Protein AF-A0A7C7ITC4-F1 (afdb_monomer_lite)

pLDDT: mean 70.28, std 18.98, range [31.39, 97.06]

Foldseek 3Di:
DDDDDDDDDDPPDDPPPPPDCQDLVNLLVVLCLLVAAQPHDPVNVVSSLLSSLVVCVPDDPVVLVVSLVVQLVSCVVSVNDCSSVSSCCSSPPPPPDPPDDPDPDPPDPDDDDDPDDDDLVVQLVVQLVVCVVPDDDDPCPSSVVSVLVVCVVVVVVDPDRDDDDDDDDDD

Radius of gyration: 31.2 Å; chains: 1; bounding box: 76×77×72 Å

Sequence (171 aa):
MSTKNVTSMDKIQQPIIKANSKTIAQTIEESGLNSLEENPPSDDLYLAIQKLVELSSGRDEAWRKIAVSDITKVLKEKKVSGADEFAKSAFFPKKQKPDSLDGNSVAFADLDPWPDRVDGCSLLDEISSLIKEFIVLSKGEADAIGLWVLHAWTLDACLISPIIRITSPTK

Secondary structure (DSSP, 8-state):
-----------------------HHHHHHHTTGGGPPSS--HHHHHHHHHHHHHHTTT--HHHHHHHHHHHHHHHHHTT-TTHHHHHHHHHS---PPPSP--S-------PPPPSSPP-HHHHHHHHHHHHHHH----TTHHHHHHHHHHHHHTGGG-SS-PPP---PPP-

Structure (mmCIF, N/CA/C/O backbone):
data_AF-A0A7C7ITC4-F1
#
_entry.id   AF-A0A7C7ITC4-F1
#
loop_
_atom_site.group_PDB
_atom_site.id
_atom_site.type_symbol
_atom_site.label_atom_id
_atom_site.label_alt_id
_atom_site.label_comp_id
_atom_site.label_asym_id
_atom_site.label_entity_id
_atom_site.label_seq_id
_atom_site.pdbx_PDB_ins_code
_atom_site.Cartn_x
_atom_site.Cartn_y
_atom_site.Cartn_z
_atom_site.occupancy
_atom_site.B_iso_or_equiv
_atom_site.auth_seq_id
_atom_site.auth_comp_id
_atom_site.auth_asym_id
_atom_site.auth_atom_id
_atom_site.pdbx_PDB_model_num
ATOM 1 N N . MET A 1 1 ? 58.801 -59.511 -1.009 1.00 35.38 1 MET A N 1
ATOM 2 C CA . MET A 1 1 ? 58.071 -60.319 -2.008 1.00 35.38 1 MET A CA 1
ATOM 3 C C . MET A 1 1 ? 56.775 -59.591 -2.355 1.00 35.38 1 MET A C 1
ATOM 5 O O . MET A 1 1 ? 56.052 -59.269 -1.429 1.00 35.38 1 MET A O 1
ATOM 9 N N . SER A 1 2 ? 56.560 -59.312 -3.649 1.00 35.41 2 SER A N 1
ATOM 10 C CA . SER A 1 2 ? 55.276 -59.079 -4.357 1.00 35.41 2 SER A CA 1
ATOM 11 C C . SER A 1 2 ? 54.256 -58.080 -3.767 1.00 35.41 2 SER A C 1
ATOM 13 O O . SER A 1 2 ? 53.614 -58.376 -2.773 1.00 35.41 2 SER A O 1
ATOM 15 N N . THR A 1 3 ? 54.094 -56.850 -4.270 1.00 43.09 3 THR A N 1
ATOM 16 C CA . THR A 1 3 ? 53.475 -56.383 -5.541 1.00 43.09 3 THR A CA 1
ATOM 17 C C . THR A 1 3 ? 51.984 -56.694 -5.756 1.00 43.09 3 THR A C 1
ATOM 19 O O . THR A 1 3 ? 51.601 -57.862 -5.750 1.00 43.09 3 THR A O 1
ATOM 22 N N . LYS A 1 4 ? 51.276 -55.619 -6.171 1.00 39.00 4 LYS A N 1
ATOM 23 C CA . LYS A 1 4 ? 49.997 -55.495 -6.918 1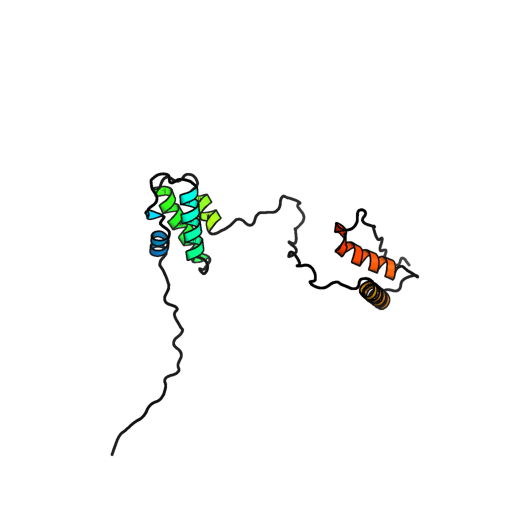.00 39.00 4 LYS A CA 1
ATOM 24 C C . LYS A 1 4 ? 48.720 -55.485 -6.074 1.00 39.00 4 LYS A C 1
ATOM 26 O O . LYS A 1 4 ? 48.585 -56.300 -5.182 1.00 39.00 4 LYS A O 1
ATOM 31 N N . ASN A 1 5 ? 47.686 -54.697 -6.356 1.00 34.25 5 ASN A N 1
ATOM 32 C CA . ASN A 1 5 ? 47.377 -53.522 -7.194 1.00 34.25 5 ASN A CA 1
ATOM 33 C C . ASN A 1 5 ? 45.893 -53.192 -6.838 1.00 34.25 5 ASN A C 1
ATOM 35 O O . ASN A 1 5 ? 45.266 -53.999 -6.157 1.00 34.25 5 ASN A O 1
ATOM 39 N N . VAL A 1 6 ? 45.317 -52.123 -7.405 1.00 37.06 6 VAL A N 1
ATOM 40 C CA . VAL A 1 6 ? 43.866 -51.855 -7.610 1.00 37.06 6 VAL A CA 1
ATOM 41 C C . VAL A 1 6 ? 43.323 -50.626 -6.853 1.00 37.06 6 VAL A C 1
ATOM 43 O O . VAL A 1 6 ? 42.855 -50.692 -5.724 1.00 37.06 6 VAL A O 1
ATOM 46 N N . THR A 1 7 ? 43.364 -49.498 -7.569 1.00 37.53 7 THR A N 1
ATOM 47 C CA . THR A 1 7 ? 42.179 -48.728 -7.998 1.00 37.53 7 THR A CA 1
ATOM 48 C C . THR A 1 7 ? 41.146 -48.322 -6.940 1.00 37.53 7 THR A C 1
ATOM 50 O O . THR A 1 7 ? 40.205 -49.063 -6.676 1.00 37.53 7 THR A O 1
ATOM 53 N N . SER A 1 8 ? 41.175 -47.055 -6.517 1.00 34.31 8 SER A N 1
ATOM 54 C CA . SER A 1 8 ? 40.067 -46.132 -6.820 1.00 34.31 8 SER A CA 1
ATOM 55 C C . SER A 1 8 ? 40.262 -44.740 -6.226 1.00 34.31 8 SER A C 1
ATOM 57 O O . SER A 1 8 ? 40.204 -44.550 -5.017 1.00 34.31 8 SER A O 1
ATOM 59 N N . MET A 1 9 ? 40.289 -43.782 -7.151 1.00 31.39 9 MET A N 1
ATOM 60 C CA . MET A 1 9 ? 39.509 -42.546 -7.088 1.00 31.39 9 MET A CA 1
ATOM 61 C C . MET A 1 9 ? 40.035 -41.465 -6.146 1.00 31.39 9 MET A C 1
ATOM 63 O O . MET A 1 9 ? 39.434 -41.137 -5.124 1.00 31.39 9 MET A O 1
ATOM 67 N N . ASP A 1 10 ? 41.086 -40.805 -6.634 1.00 36.03 10 ASP A N 1
ATOM 68 C CA . ASP A 1 10 ? 41.225 -39.351 -6.573 1.00 36.03 10 ASP A CA 1
ATOM 69 C C . ASP A 1 10 ? 39.870 -38.667 -6.838 1.00 36.03 10 ASP A C 1
ATOM 71 O O . ASP A 1 10 ? 39.450 -38.449 -7.974 1.00 36.03 10 ASP A O 1
ATOM 75 N N . LYS A 1 11 ? 39.163 -38.324 -5.762 1.00 41.59 11 LYS A N 1
ATOM 76 C CA . LYS A 1 11 ? 38.116 -37.301 -5.753 1.00 41.59 11 LYS A CA 1
ATOM 77 C C . LYS A 1 11 ? 38.609 -36.132 -4.916 1.00 41.59 11 LYS A C 1
ATOM 79 O O . LYS A 1 11 ? 38.096 -35.852 -3.840 1.00 41.59 11 LYS A O 1
ATOM 84 N N . ILE A 1 12 ? 39.599 -35.424 -5.443 1.00 34.47 12 ILE A N 1
ATOM 85 C CA . ILE A 1 12 ? 39.748 -34.007 -5.133 1.00 34.47 12 ILE A CA 1
ATOM 86 C C . ILE A 1 12 ? 39.368 -33.278 -6.408 1.00 34.47 12 ILE A C 1
ATOM 88 O O . ILE A 1 12 ? 40.143 -33.140 -7.350 1.00 34.47 12 ILE A O 1
ATOM 92 N N . GLN A 1 13 ? 38.088 -32.921 -6.422 1.00 35.75 13 GLN A N 1
ATOM 93 C CA . GLN A 1 13 ? 37.434 -32.036 -7.363 1.00 35.75 13 GLN A CA 1
ATOM 94 C C . GLN A 1 13 ? 38.358 -30.849 -7.663 1.00 35.75 13 GLN A C 1
ATOM 96 O O . GLN A 1 13 ? 38.523 -29.952 -6.837 1.00 35.75 13 GLN A O 1
ATOM 101 N N . GLN A 1 14 ? 38.967 -30.849 -8.847 1.00 36.81 14 GLN A N 1
ATOM 102 C CA . GLN A 1 14 ? 39.567 -29.640 -9.389 1.00 36.81 14 GLN A CA 1
ATOM 103 C C . GLN A 1 14 ? 38.456 -28.588 -9.517 1.00 36.81 14 GLN A C 1
ATOM 105 O O . GLN A 1 14 ? 37.344 -28.936 -9.940 1.00 36.81 14 GLN A O 1
ATOM 110 N N . PRO A 1 15 ? 38.701 -27.320 -9.139 1.00 31.59 15 PRO A N 1
ATOM 111 C CA . PRO A 1 15 ? 37.727 -26.271 -9.361 1.00 31.59 15 PRO A CA 1
ATOM 112 C C . PRO A 1 15 ? 37.453 -26.226 -10.859 1.00 31.59 15 PRO A C 1
ATOM 114 O O . PRO A 1 15 ? 38.365 -26.130 -11.678 1.00 31.59 15 PRO A O 1
ATOM 117 N N . ILE A 1 16 ? 36.176 -26.365 -11.196 1.00 32.62 16 ILE A N 1
ATOM 118 C CA . ILE A 1 16 ? 35.654 -26.299 -12.551 1.00 32.62 16 ILE A CA 1
ATOM 119 C C . ILE A 1 16 ? 35.914 -24.871 -13.035 1.00 32.62 16 ILE A C 1
ATOM 121 O O . ILE A 1 16 ? 35.074 -23.984 -12.890 1.00 32.62 16 ILE A O 1
ATOM 125 N N . ILE A 1 17 ? 37.102 -24.625 -13.583 1.00 36.09 17 ILE A N 1
ATOM 126 C CA . ILE A 1 17 ? 37.364 -23.451 -14.399 1.00 36.09 17 ILE A CA 1
ATOM 127 C C . ILE A 1 17 ? 36.525 -23.686 -15.651 1.00 36.09 17 ILE A C 1
ATOM 129 O O . ILE A 1 17 ? 36.931 -24.405 -16.563 1.00 36.09 17 ILE A O 1
ATOM 133 N N . LYS A 1 18 ? 35.301 -23.143 -15.666 1.00 40.06 18 LYS A N 1
ATOM 134 C CA . LYS A 1 18 ? 34.519 -23.001 -16.893 1.00 40.06 18 LYS A CA 1
ATOM 135 C C . LYS A 1 18 ? 35.343 -22.131 -17.838 1.00 40.06 18 LYS A C 1
ATOM 1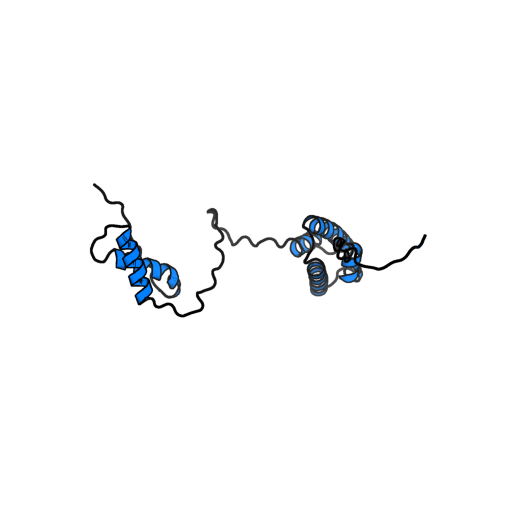37 O O . LYS A 1 18 ? 35.308 -20.904 -17.784 1.00 40.06 18 LYS A O 1
ATOM 142 N N . ALA A 1 19 ? 36.106 -22.805 -18.685 1.00 42.44 19 ALA A N 1
ATOM 143 C CA . ALA A 1 19 ? 36.723 -22.270 -19.874 1.00 42.44 19 ALA A CA 1
ATOM 144 C C . ALA A 1 19 ? 35.618 -21.740 -20.795 1.00 42.44 19 ALA A C 1
ATOM 146 O O . ALA A 1 19 ? 35.030 -22.478 -21.577 1.00 42.44 19 ALA A O 1
ATOM 147 N N . ASN A 1 20 ? 35.305 -20.455 -20.656 1.00 44.72 20 ASN A N 1
ATOM 148 C CA . ASN A 1 20 ? 34.798 -19.637 -21.751 1.00 44.72 20 ASN A CA 1
ATOM 149 C C . ASN A 1 20 ? 35.131 -18.161 -21.492 1.00 44.72 20 ASN A C 1
ATOM 151 O O . ASN A 1 20 ? 34.268 -17.285 -21.500 1.00 44.72 20 ASN A O 1
ATOM 155 N N . SER A 1 21 ? 36.399 -17.871 -21.202 1.00 48.47 21 SER A N 1
ATOM 156 C CA . SER A 1 21 ? 36.893 -16.499 -21.151 1.00 48.47 21 SER A CA 1
ATOM 157 C C . SER A 1 21 ? 37.132 -16.004 -22.578 1.00 48.47 21 SER A C 1
ATOM 159 O O . SER A 1 21 ? 38.278 -15.825 -22.985 1.00 48.47 21 SER A O 1
ATOM 161 N N . LYS A 1 22 ? 36.065 -15.804 -23.365 1.00 55.47 22 LYS A N 1
ATOM 162 C CA . LYS A 1 22 ? 36.210 -15.075 -24.632 1.00 55.47 22 LYS A CA 1
ATOM 163 C C . LYS A 1 22 ? 36.803 -13.707 -24.312 1.00 55.47 22 LYS A C 1
ATOM 165 O O . LYS A 1 22 ? 36.237 -12.970 -23.492 1.00 55.47 22 LYS A O 1
ATOM 170 N N . THR A 1 23 ? 37.955 -13.393 -24.893 1.00 58.94 23 THR A N 1
ATOM 171 C CA . THR A 1 23 ? 38.625 -12.099 -24.707 1.00 58.94 23 THR A CA 1
ATOM 172 C C . THR A 1 23 ? 37.751 -10.995 -25.309 1.00 58.94 23 THR A C 1
ATOM 174 O O . THR A 1 23 ? 36.927 -11.253 -26.188 1.00 58.94 23 THR A O 1
ATOM 177 N N . ILE A 1 24 ? 37.903 -9.757 -24.835 1.00 57.47 24 ILE A N 1
ATOM 178 C CA . ILE A 1 24 ? 37.146 -8.592 -25.327 1.00 57.47 24 ILE A CA 1
ATOM 179 C C . ILE A 1 24 ? 37.224 -8.505 -26.862 1.00 57.47 24 ILE A C 1
ATOM 181 O O . ILE A 1 24 ? 36.197 -8.360 -27.514 1.00 57.47 24 ILE A O 1
ATOM 185 N N . ALA A 1 25 ? 38.406 -8.752 -27.437 1.00 57.25 25 ALA A N 1
ATOM 186 C CA . ALA A 1 25 ? 38.629 -8.805 -28.884 1.00 57.25 25 ALA A CA 1
ATOM 187 C C . ALA A 1 25 ? 37.743 -9.831 -29.620 1.00 57.25 25 ALA A C 1
ATOM 189 O O . ALA A 1 25 ? 37.137 -9.491 -30.627 1.00 57.25 25 ALA A O 1
ATOM 190 N N . GLN A 1 26 ? 37.591 -11.048 -29.086 1.00 60.88 26 GLN A N 1
ATOM 191 C CA . GLN A 1 26 ? 36.743 -12.088 -29.691 1.00 60.88 26 GLN A CA 1
ATOM 192 C C . GLN A 1 26 ? 35.258 -11.735 -29.594 1.00 60.88 26 GLN A C 1
ATOM 194 O O . GLN A 1 26 ? 34.477 -12.033 -30.487 1.00 60.88 26 GLN A O 1
ATOM 199 N N . THR A 1 27 ? 34.868 -11.062 -28.511 1.00 58.84 27 THR A N 1
ATOM 200 C CA . THR A 1 27 ? 33.480 -10.619 -28.317 1.00 58.84 27 THR A CA 1
ATOM 201 C C . THR A 1 27 ? 33.137 -9.473 -29.279 1.00 58.84 27 THR A C 1
ATOM 203 O O . THR A 1 27 ? 32.038 -9.431 -29.822 1.00 58.84 27 THR A O 1
ATOM 206 N N . ILE A 1 28 ? 34.095 -8.577 -29.546 1.00 59.41 28 ILE A N 1
ATOM 207 C CA . ILE A 1 28 ? 33.967 -7.500 -30.540 1.00 59.41 28 ILE A CA 1
ATOM 208 C C . ILE A 1 28 ? 33.931 -8.076 -31.964 1.00 59.41 28 ILE A C 1
ATOM 210 O O . ILE A 1 28 ? 33.113 -7.651 -32.776 1.00 59.41 28 ILE A O 1
ATOM 214 N N . GLU A 1 29 ? 34.745 -9.087 -32.256 1.00 65.12 29 GLU A N 1
ATOM 215 C CA . GLU A 1 29 ? 34.745 -9.775 -33.549 1.00 65.12 29 GLU A CA 1
ATOM 216 C C . GLU A 1 29 ? 33.407 -10.493 -33.816 1.00 65.12 29 GLU A C 1
ATOM 218 O O . GLU A 1 29 ? 32.784 -10.282 -34.854 1.00 65.12 29 GLU A O 1
ATOM 223 N N . GLU A 1 30 ? 32.889 -11.242 -32.839 1.00 60.50 30 GLU A N 1
ATOM 224 C CA . GLU A 1 30 ? 31.609 -11.967 -32.943 1.00 60.50 30 GLU A CA 1
ATOM 225 C C . GLU A 1 30 ? 30.367 -11.054 -32.948 1.00 60.50 30 GLU A C 1
ATOM 227 O O . GLU A 1 30 ? 29.303 -11.427 -33.468 1.00 60.50 30 GLU A O 1
ATOM 232 N N . SER A 1 31 ? 30.491 -9.847 -32.385 1.00 55.09 31 SER A N 1
ATOM 233 C CA . SER A 1 31 ? 29.438 -8.826 -32.431 1.00 55.09 31 SER A CA 1
ATOM 234 C C . SER A 1 31 ? 29.254 -8.213 -33.821 1.00 55.09 31 SER A C 1
ATOM 236 O O . SER A 1 31 ? 28.226 -7.595 -34.078 1.00 55.09 31 SER A O 1
ATOM 238 N N . GLY A 1 32 ? 30.218 -8.399 -34.731 1.00 57.28 32 GLY A N 1
ATOM 239 C CA . GLY A 1 32 ? 30.178 -7.811 -36.069 1.00 57.28 32 GLY A CA 1
ATOM 240 C C . GLY A 1 32 ? 30.549 -6.326 -36.110 1.00 57.28 32 GLY A C 1
ATOM 241 O O . GLY A 1 32 ? 30.562 -5.752 -37.194 1.00 57.28 32 GLY A O 1
ATOM 242 N N . LEU A 1 33 ? 30.935 -5.715 -34.980 1.00 58.41 33 LEU A N 1
ATOM 243 C CA . LEU A 1 33 ? 31.349 -4.304 -34.896 1.00 58.41 33 LEU A CA 1
ATOM 244 C C . LEU A 1 33 ? 32.505 -3.950 -35.847 1.00 58.41 33 LEU A C 1
ATOM 246 O O . LEU A 1 33 ? 32.544 -2.849 -36.393 1.00 58.41 33 LEU A O 1
ATOM 250 N N . ASN A 1 34 ? 33.413 -4.895 -36.110 1.00 57.81 34 ASN A N 1
ATOM 251 C CA . ASN A 1 34 ? 34.500 -4.699 -37.076 1.00 57.81 34 ASN A CA 1
ATOM 252 C C . ASN A 1 34 ? 34.022 -4.708 -38.540 1.00 57.81 34 ASN A C 1
ATOM 254 O O . ASN A 1 34 ? 34.675 -4.106 -39.395 1.00 57.81 34 ASN A O 1
ATOM 258 N N . SER A 1 35 ? 32.887 -5.358 -38.817 1.00 55.53 35 SER A N 1
ATOM 259 C CA . SER A 1 35 ? 32.320 -5.537 -40.163 1.00 55.53 35 SER A CA 1
ATOM 260 C C . SER A 1 35 ? 31.364 -4.415 -40.576 1.00 55.53 35 SER A C 1
ATOM 262 O O . SER A 1 35 ? 30.836 -4.450 -41.681 1.00 55.53 35 SER A O 1
ATOM 264 N N . LEU A 1 36 ? 31.140 -3.422 -39.711 1.00 58.28 36 LEU A N 1
ATOM 265 C CA . LEU A 1 36 ? 30.298 -2.270 -40.025 1.00 58.28 36 LEU A CA 1
ATOM 266 C C . LEU A 1 36 ? 30.981 -1.361 -41.061 1.00 58.28 36 LEU A C 1
ATOM 268 O O . LEU A 1 36 ? 32.185 -1.086 -40.956 1.00 58.28 36 LEU A O 1
ATOM 272 N N . GLU A 1 37 ? 30.217 -0.892 -42.048 1.00 53.59 37 GLU A N 1
ATOM 273 C CA . GLU A 1 37 ? 30.656 0.111 -43.029 1.00 53.59 37 GLU A CA 1
ATOM 274 C C . GLU A 1 37 ? 30.920 1.479 -42.364 1.00 53.59 37 GLU A C 1
ATOM 276 O O . GLU A 1 37 ? 30.644 1.680 -41.181 1.00 53.59 37 GLU A O 1
ATOM 281 N N . GLU A 1 38 ? 31.525 2.421 -43.093 1.00 47.75 38 GLU A N 1
ATOM 282 C CA . GLU A 1 38 ? 31.758 3.784 -42.599 1.00 47.75 38 GLU A CA 1
ATOM 283 C C . GLU A 1 38 ? 30.409 4.515 -42.459 1.00 47.75 38 GLU A C 1
ATOM 285 O O . GLU A 1 38 ? 29.693 4.673 -43.443 1.00 47.75 38 GLU A O 1
ATOM 290 N N . ASN A 1 39 ? 30.062 4.957 -41.241 1.00 52.00 39 ASN A N 1
ATOM 291 C CA . ASN A 1 39 ? 28.739 5.498 -40.885 1.00 52.00 39 ASN A CA 1
ATOM 292 C C . ASN A 1 39 ? 27.558 4.523 -41.144 1.00 52.00 39 ASN A C 1
ATOM 294 O O . ASN A 1 39 ? 26.706 4.786 -41.997 1.00 52.00 39 ASN A O 1
ATOM 298 N N . PRO A 1 40 ? 27.493 3.401 -40.406 1.00 59.25 40 PRO A N 1
ATOM 299 C CA . PRO A 1 40 ? 26.443 2.398 -40.569 1.00 59.25 40 PRO A CA 1
ATOM 300 C C . PRO A 1 40 ? 25.062 2.946 -40.149 1.00 59.25 40 PRO A C 1
ATOM 302 O O . PRO A 1 40 ? 24.982 3.802 -39.259 1.00 59.25 40 PRO A O 1
ATOM 305 N N . PRO A 1 41 ? 23.964 2.463 -40.760 1.00 58.66 41 PRO A N 1
ATOM 306 C CA . PRO A 1 41 ? 22.611 2.881 -40.407 1.00 58.66 41 PRO A CA 1
ATOM 307 C C . PRO A 1 41 ? 22.278 2.540 -38.944 1.00 58.66 41 PRO A C 1
ATOM 309 O O . PRO A 1 41 ? 22.809 1.593 -38.361 1.00 58.66 41 PRO A O 1
ATOM 312 N N . SER A 1 42 ? 21.389 3.336 -38.340 1.00 59.69 42 SER A N 1
ATOM 313 C CA . SER A 1 42 ? 21.077 3.286 -36.902 1.00 59.69 42 SER A CA 1
ATOM 314 C C . SER A 1 42 ? 20.597 1.914 -36.408 1.00 59.69 42 SER A C 1
ATOM 316 O O . SER A 1 42 ? 20.897 1.549 -35.272 1.00 59.69 42 SER A O 1
ATOM 318 N N . ASP A 1 43 ? 19.920 1.142 -37.261 1.00 60.31 43 ASP A N 1
ATOM 319 C CA . ASP A 1 43 ? 19.397 -0.189 -36.925 1.00 60.31 43 ASP A CA 1
ATOM 320 C C . ASP A 1 43 ? 20.510 -1.246 -36.828 1.00 60.31 43 ASP A C 1
ATOM 322 O O . ASP A 1 43 ? 20.527 -2.053 -35.896 1.00 60.31 43 ASP A O 1
ATOM 326 N N . ASP A 1 44 ? 21.504 -1.189 -37.719 1.00 64.25 44 ASP A N 1
ATOM 327 C CA . ASP A 1 44 ? 22.644 -2.115 -37.711 1.00 64.25 44 ASP A CA 1
ATOM 328 C C . ASP A 1 44 ? 23.564 -1.855 -36.509 1.00 64.25 44 ASP A C 1
ATOM 330 O O . ASP A 1 44 ? 24.092 -2.789 -35.897 1.00 64.25 44 ASP A O 1
ATOM 334 N N . LEU A 1 45 ? 23.705 -0.582 -36.114 1.00 63.69 45 LEU A N 1
ATOM 335 C CA . LEU A 1 45 ? 24.396 -0.193 -34.881 1.00 63.69 45 LEU A CA 1
ATOM 336 C C . LEU A 1 45 ? 23.692 -0.737 -33.641 1.00 63.69 45 LEU A C 1
ATOM 338 O O . LEU A 1 45 ? 24.349 -1.269 -32.744 1.00 63.69 45 LEU A O 1
ATOM 342 N N . TYR A 1 46 ? 22.366 -0.615 -33.590 1.00 64.44 46 TYR A N 1
ATOM 343 C CA . TYR A 1 46 ? 21.571 -1.098 -32.469 1.00 64.44 46 TYR A CA 1
ATOM 344 C C . TYR A 1 46 ? 21.686 -2.619 -32.314 1.00 64.44 46 TYR A C 1
ATOM 346 O O . TYR A 1 46 ? 21.993 -3.103 -31.223 1.00 64.44 46 TYR A O 1
ATOM 354 N N . LEU A 1 47 ? 21.542 -3.369 -33.412 1.00 67.38 47 LEU A N 1
ATOM 355 C CA . LEU A 1 47 ? 21.649 -4.830 -33.411 1.00 67.38 47 LEU A CA 1
ATOM 356 C C . LEU A 1 47 ? 23.046 -5.313 -32.998 1.00 67.38 47 LEU A C 1
ATOM 358 O O . LEU A 1 47 ? 23.162 -6.243 -32.195 1.00 67.38 47 LEU A O 1
ATOM 362 N N . ALA A 1 48 ? 24.110 -4.672 -33.490 1.00 65.94 48 ALA A N 1
ATOM 363 C CA . ALA A 1 48 ? 25.482 -5.028 -33.127 1.00 65.94 48 ALA A CA 1
ATOM 364 C C . ALA A 1 48 ? 25.769 -4.773 -31.637 1.00 65.94 48 ALA A C 1
ATOM 366 O O . ALA A 1 48 ? 26.362 -5.616 -30.956 1.00 65.94 48 ALA A O 1
ATOM 367 N N . ILE A 1 49 ? 25.306 -3.636 -31.108 1.00 70.75 49 ILE A N 1
ATOM 368 C CA . ILE A 1 49 ? 25.459 -3.278 -29.694 1.00 70.75 49 ILE A CA 1
ATOM 369 C C . ILE A 1 49 ? 24.646 -4.225 -28.803 1.00 70.75 49 ILE A C 1
ATOM 371 O O . ILE A 1 49 ? 25.181 -4.737 -27.820 1.00 70.75 49 ILE A O 1
ATOM 375 N N . GLN A 1 50 ? 23.391 -4.516 -29.152 1.00 71.19 50 GLN A N 1
ATOM 376 C CA . GLN A 1 50 ? 22.528 -5.417 -28.385 1.00 71.19 50 GLN A CA 1
ATOM 377 C C . GLN A 1 50 ? 23.099 -6.837 -28.333 1.00 71.19 50 GLN A C 1
ATOM 379 O O . GLN A 1 50 ? 23.176 -7.429 -27.257 1.00 71.19 50 GLN A O 1
ATOM 384 N N . LYS A 1 51 ? 23.584 -7.355 -29.467 1.00 73.94 51 LYS A N 1
ATOM 385 C CA . LYS A 1 51 ? 24.239 -8.666 -29.540 1.00 73.94 51 LYS A CA 1
ATOM 386 C C . LYS A 1 51 ? 25.501 -8.721 -28.676 1.00 73.94 51 LYS A C 1
ATOM 388 O O . LYS A 1 51 ? 25.774 -9.738 -28.042 1.00 73.94 51 LYS A O 1
ATOM 393 N N . LEU A 1 52 ? 26.270 -7.633 -28.609 1.00 69.31 52 LEU A N 1
ATOM 394 C CA . LEU A 1 52 ? 27.450 -7.555 -27.747 1.00 69.31 52 LEU A CA 1
ATOM 395 C C . LEU A 1 52 ? 27.055 -7.534 -26.262 1.00 69.31 52 LEU A C 1
ATOM 397 O O . LEU A 1 52 ? 27.640 -8.263 -25.457 1.00 69.31 52 LEU A O 1
ATOM 401 N N . VAL A 1 53 ? 26.037 -6.748 -25.902 1.00 71.12 53 VAL A N 1
ATOM 402 C CA . VAL A 1 53 ? 25.489 -6.731 -24.539 1.00 71.12 53 VAL A CA 1
ATOM 403 C C . VAL A 1 53 ? 25.032 -8.135 -24.145 1.00 71.12 53 VAL A C 1
ATOM 405 O O . VAL A 1 53 ? 25.442 -8.618 -23.091 1.00 71.12 53 VAL A O 1
ATOM 408 N N . GLU A 1 54 ? 24.316 -8.834 -25.025 1.00 72.12 54 GLU A N 1
ATOM 409 C CA . GLU A 1 54 ? 23.841 -10.203 -24.814 1.00 72.12 54 GLU A CA 1
ATOM 410 C C . GLU A 1 54 ? 24.987 -11.210 -24.616 1.00 72.12 54 GLU A C 1
ATOM 412 O O . GLU A 1 54 ? 24.987 -11.979 -23.652 1.00 72.12 54 GLU A O 1
ATOM 417 N N . LEU A 1 55 ? 26.032 -11.140 -25.448 1.00 67.31 55 LEU A N 1
ATOM 418 C CA . LEU A 1 55 ? 27.254 -11.946 -25.305 1.00 67.31 55 LEU A CA 1
ATOM 419 C C . LEU A 1 55 ? 28.044 -11.630 -24.018 1.00 67.31 55 LEU A C 1
ATOM 421 O O . LEU A 1 55 ? 28.918 -12.402 -23.606 1.00 67.31 55 LEU A O 1
ATOM 425 N N . SER A 1 56 ? 27.749 -10.503 -23.366 1.00 66.19 56 SER A N 1
ATOM 426 C CA . SER A 1 56 ? 28.405 -10.040 -22.141 1.00 66.19 56 SER A CA 1
ATOM 427 C C . SER A 1 56 ? 27.563 -10.175 -20.863 1.00 66.19 56 SER A C 1
ATOM 429 O O . SER A 1 56 ? 28.071 -9.862 -19.781 1.00 66.19 56 SER A O 1
ATOM 431 N N . SER A 1 57 ? 26.334 -10.706 -20.948 1.00 61.38 57 SER A N 1
ATOM 432 C CA . SER A 1 57 ? 25.309 -10.762 -19.880 1.00 61.38 57 SER A CA 1
ATOM 433 C C . SER A 1 57 ? 25.654 -11.555 -18.601 1.00 61.38 57 SER A C 1
ATOM 435 O O . SER A 1 57 ? 24.793 -11.769 -17.756 1.00 61.38 57 SER A O 1
ATOM 437 N N . GLY A 1 58 ? 26.908 -11.956 -18.389 1.00 65.12 58 GLY A N 1
ATOM 438 C CA . GLY A 1 58 ? 27.382 -12.626 -17.167 1.00 65.12 58 GLY A CA 1
ATOM 439 C C . GLY A 1 58 ? 28.726 -12.112 -16.646 1.00 65.12 58 GLY A C 1
ATOM 440 O O . GLY A 1 58 ? 29.376 -12.803 -15.864 1.00 65.12 58 GLY A O 1
ATOM 441 N N . ARG A 1 59 ? 29.189 -10.946 -17.120 1.00 67.81 59 ARG A N 1
ATOM 442 C CA . ARG A 1 59 ? 30.529 -10.411 -16.822 1.00 67.81 59 ARG A CA 1
ATOM 443 C C . ARG A 1 59 ? 30.513 -9.288 -15.780 1.00 67.81 59 ARG A C 1
ATOM 445 O O . ARG A 1 59 ? 29.552 -8.521 -15.690 1.00 67.81 59 ARG A O 1
ATOM 452 N N . ASP A 1 60 ? 31.617 -9.210 -15.036 1.00 70.25 60 ASP A N 1
ATOM 453 C CA . ASP A 1 60 ? 31.868 -8.283 -13.923 1.00 70.25 60 ASP A CA 1
ATOM 454 C C . ASP A 1 60 ? 31.914 -6.795 -14.348 1.00 70.25 60 ASP A C 1
ATOM 456 O O . ASP A 1 60 ? 32.168 -6.463 -15.509 1.00 70.25 60 ASP A O 1
ATOM 460 N N . GLU A 1 61 ? 31.694 -5.882 -13.398 1.00 70.25 61 GLU A N 1
ATOM 461 C CA . GLU A 1 61 ? 31.677 -4.427 -13.596 1.00 70.25 61 GLU A CA 1
ATOM 462 C C . GLU A 1 61 ? 33.002 -3.908 -14.172 1.00 70.25 61 GLU A C 1
ATOM 464 O O . GLU A 1 61 ? 33.011 -3.054 -15.065 1.00 70.25 61 GLU A O 1
ATOM 469 N N . ALA A 1 62 ? 34.129 -4.465 -13.716 1.00 70.00 62 ALA A N 1
ATOM 470 C CA . ALA A 1 62 ? 35.449 -4.135 -14.243 1.00 70.00 62 ALA A CA 1
ATOM 471 C C . ALA A 1 62 ? 35.554 -4.461 -15.741 1.00 70.00 62 ALA A C 1
ATOM 473 O O . ALA A 1 62 ? 36.079 -3.663 -16.519 1.00 70.00 62 ALA A O 1
ATOM 474 N N . TRP A 1 63 ? 34.981 -5.589 -16.170 1.00 74.75 63 TRP A N 1
ATOM 475 C CA . TRP A 1 63 ? 34.964 -5.982 -17.576 1.00 74.75 63 TRP A CA 1
ATOM 476 C C . TRP A 1 63 ? 34.117 -5.022 -18.418 1.00 74.75 63 TRP A C 1
ATOM 478 O O . TRP A 1 63 ? 34.552 -4.614 -19.492 1.00 74.75 63 TRP A O 1
ATOM 488 N N . ARG A 1 64 ? 32.951 -4.592 -17.916 1.00 72.06 64 ARG A N 1
ATOM 489 C CA . ARG A 1 64 ? 32.067 -3.641 -18.619 1.00 72.06 64 ARG A CA 1
ATOM 490 C C . ARG A 1 64 ? 32.731 -2.281 -18.835 1.00 72.06 64 ARG A C 1
ATOM 492 O O . ARG A 1 64 ? 32.598 -1.702 -19.908 1.00 72.06 64 ARG A O 1
ATOM 499 N N . LYS A 1 65 ? 33.495 -1.785 -17.852 1.00 75.44 65 LYS A N 1
ATOM 500 C CA . LYS A 1 65 ? 34.247 -0.520 -17.977 1.00 75.44 65 LYS A CA 1
ATOM 501 C C . LYS A 1 65 ? 35.321 -0.594 -19.063 1.00 75.44 65 LYS A C 1
ATOM 503 O O . LYS A 1 65 ? 35.475 0.349 -19.837 1.00 75.44 65 LYS A O 1
ATOM 508 N N . ILE A 1 66 ? 36.038 -1.716 -19.140 1.00 74.06 66 ILE A N 1
ATOM 509 C CA . ILE A 1 66 ? 37.067 -1.933 -20.166 1.00 74.06 66 ILE A CA 1
ATOM 510 C C . ILE A 1 66 ? 36.411 -2.104 -21.544 1.00 74.06 66 ILE A C 1
ATOM 512 O O . ILE A 1 66 ? 36.837 -1.463 -22.502 1.00 74.06 66 ILE A O 1
ATOM 516 N N . ALA A 1 67 ? 35.322 -2.874 -21.630 1.00 73.69 67 ALA A N 1
ATOM 517 C CA . ALA A 1 67 ? 34.573 -3.070 -22.867 1.00 73.69 67 ALA A CA 1
ATOM 518 C C . ALA A 1 67 ? 34.038 -1.747 -23.439 1.00 73.69 67 ALA A C 1
ATOM 520 O O . ALA A 1 67 ? 34.204 -1.499 -24.628 1.00 73.69 67 ALA A O 1
ATOM 521 N N . VAL A 1 68 ? 33.483 -0.855 -22.608 1.00 76.75 68 VAL A N 1
ATOM 522 C CA . VAL A 1 68 ? 33.036 0.476 -23.061 1.00 76.75 68 VAL A CA 1
ATOM 523 C C . VAL A 1 68 ? 34.188 1.292 -23.646 1.00 76.75 68 VAL A C 1
ATOM 525 O O . VAL A 1 68 ? 34.002 1.934 -24.676 1.00 76.75 68 VAL A O 1
ATOM 528 N N . SER A 1 69 ? 35.382 1.248 -23.049 1.00 74.31 69 SER A N 1
ATOM 529 C CA . SER A 1 69 ? 36.563 1.946 -23.581 1.00 74.31 69 SER A CA 1
ATOM 530 C C . SER A 1 69 ? 36.963 1.428 -24.964 1.00 74.31 69 SER A C 1
ATOM 532 O O . S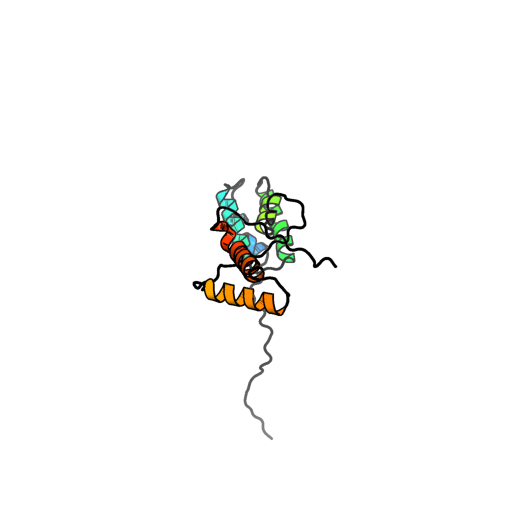ER A 1 69 ? 37.171 2.220 -25.885 1.00 74.31 69 SER A O 1
ATOM 534 N N . ASP A 1 70 ? 37.020 0.108 -25.140 1.00 72.06 70 ASP A N 1
ATOM 535 C CA . ASP A 1 70 ? 37.440 -0.497 -26.405 1.00 72.06 70 ASP A CA 1
ATOM 536 C C . ASP A 1 70 ? 36.372 -0.356 -27.497 1.00 72.06 70 ASP A C 1
ATOM 538 O O . ASP A 1 70 ? 36.696 -0.005 -28.629 1.00 72.06 70 ASP A O 1
ATOM 542 N N . ILE A 1 71 ? 35.091 -0.488 -27.153 1.00 74.69 71 ILE A N 1
ATOM 543 C CA . ILE A 1 71 ? 33.975 -0.250 -28.080 1.00 74.69 71 ILE A CA 1
ATOM 544 C C . ILE A 1 71 ? 33.917 1.221 -28.491 1.00 74.69 71 ILE A C 1
ATOM 546 O O . ILE A 1 71 ? 33.715 1.525 -29.663 1.00 74.69 71 ILE A O 1
ATOM 550 N N . THR A 1 72 ? 34.177 2.150 -27.567 1.00 77.12 72 THR A N 1
ATOM 551 C CA . THR A 1 72 ? 34.248 3.583 -27.892 1.00 77.12 72 THR A CA 1
ATOM 552 C C . THR A 1 72 ? 35.389 3.885 -28.868 1.00 77.12 72 THR A C 1
ATOM 554 O O . THR A 1 72 ? 35.234 4.756 -29.723 1.00 77.12 72 THR A O 1
ATOM 557 N N . LYS A 1 73 ? 36.528 3.179 -28.786 1.00 78.00 73 LYS A N 1
ATOM 558 C CA . LYS A 1 73 ? 37.617 3.318 -29.772 1.00 78.00 73 LYS A CA 1
ATOM 559 C C . LYS A 1 73 ? 37.178 2.825 -31.151 1.00 78.00 73 LYS A C 1
ATOM 561 O O . LYS A 1 73 ? 37.325 3.571 -32.114 1.00 78.00 73 LYS A O 1
ATOM 566 N N . VAL A 1 74 ? 36.578 1.636 -31.223 1.00 72.25 74 VAL A N 1
ATOM 567 C CA . VAL A 1 74 ? 36.095 1.044 -32.484 1.00 72.25 74 VAL A CA 1
ATOM 568 C C . VAL A 1 74 ? 35.020 1.923 -33.134 1.00 72.25 74 VAL A C 1
ATOM 570 O O . VAL A 1 74 ? 35.080 2.213 -34.325 1.00 72.25 74 VAL A O 1
ATOM 573 N N . LEU A 1 75 ? 34.068 2.432 -32.350 1.00 71.06 75 LEU A N 1
ATOM 574 C CA . LEU A 1 75 ? 33.001 3.302 -32.851 1.00 71.06 75 LEU A CA 1
ATOM 575 C C . LEU A 1 75 ? 33.516 4.674 -33.326 1.00 71.06 75 LEU A C 1
ATOM 577 O O . LEU A 1 75 ? 32.986 5.229 -34.290 1.00 71.06 75 LEU A O 1
ATOM 581 N N . LYS A 1 76 ? 34.567 5.221 -32.696 1.00 75.25 76 LYS A N 1
ATOM 582 C CA . LYS A 1 76 ? 35.224 6.459 -33.156 1.00 75.25 76 LYS A CA 1
ATOM 583 C C . LYS A 1 76 ? 35.987 6.259 -34.461 1.00 75.25 76 LYS A C 1
ATOM 585 O O . LYS A 1 76 ? 35.945 7.133 -35.321 1.00 75.25 76 LYS A O 1
ATOM 590 N N . GLU A 1 77 ? 36.653 5.120 -34.616 1.00 76.12 77 GLU A N 1
ATOM 591 C CA . GLU A 1 77 ? 37.348 4.755 -35.853 1.00 76.12 77 GLU A CA 1
ATOM 592 C C . GLU A 1 77 ? 36.371 4.622 -37.031 1.00 76.12 77 GLU A C 1
ATOM 594 O O . GLU A 1 77 ? 36.668 5.056 -38.141 1.00 76.12 77 GLU A O 1
ATOM 599 N N . LYS A 1 78 ? 35.148 4.150 -36.766 1.00 68.00 78 LYS A N 1
ATOM 600 C CA . LYS A 1 78 ? 34.045 4.071 -37.740 1.00 68.00 78 LYS A CA 1
ATOM 601 C C . LYS A 1 78 ? 33.266 5.389 -37.932 1.00 68.00 78 LYS A C 1
ATOM 603 O O . LYS A 1 78 ? 32.221 5.384 -38.579 1.00 68.00 78 LYS A O 1
ATOM 608 N N . LYS A 1 79 ? 33.769 6.514 -37.396 1.00 65.25 79 LYS A N 1
ATOM 609 C CA . LYS A 1 79 ? 33.192 7.877 -37.479 1.00 65.25 79 LYS A CA 1
ATOM 610 C C . LYS A 1 79 ? 31.746 8.010 -36.976 1.00 65.25 79 LYS A C 1
ATOM 612 O O . LYS A 1 79 ? 31.002 8.870 -37.442 1.00 65.25 79 LYS A O 1
ATOM 617 N N . VAL A 1 80 ? 31.345 7.211 -35.989 1.00 65.31 80 VAL A N 1
ATOM 618 C CA . VAL A 1 80 ? 29.999 7.311 -35.406 1.00 65.31 80 VAL A CA 1
ATOM 619 C C . VAL A 1 80 ? 29.927 8.511 -34.455 1.00 65.31 80 VAL A C 1
ATOM 621 O O . VAL A 1 80 ? 30.635 8.576 -33.444 1.00 65.31 80 VAL A O 1
ATOM 624 N N . SER A 1 81 ? 29.056 9.474 -34.764 1.00 59.75 81 SER A N 1
ATOM 625 C CA . SER A 1 81 ? 28.748 10.597 -33.867 1.00 59.75 81 SER A CA 1
ATOM 626 C C . SER A 1 81 ? 28.053 10.071 -32.608 1.00 59.75 81 SER A C 1
ATOM 628 O O . SER A 1 81 ? 27.120 9.293 -32.729 1.00 59.75 81 SER A O 1
ATOM 630 N N . GLY A 1 82 ? 28.501 10.446 -31.404 1.00 62.22 82 GLY A N 1
ATOM 631 C CA . GLY A 1 82 ? 27.891 9.979 -30.142 1.00 62.22 82 GLY A CA 1
ATOM 632 C C . GLY A 1 82 ? 28.377 8.616 -29.622 1.00 62.22 82 GLY A C 1
ATOM 633 O O . GLY A 1 82 ? 27.819 8.097 -28.659 1.00 62.22 82 GLY A O 1
ATOM 634 N N . ALA A 1 83 ? 29.448 8.051 -30.198 1.00 66.62 83 ALA A N 1
ATOM 635 C CA . ALA A 1 83 ? 30.021 6.743 -29.840 1.00 66.62 83 ALA A CA 1
ATOM 636 C C . ALA A 1 83 ? 30.158 6.465 -28.325 1.00 66.62 83 ALA A C 1
ATOM 638 O O . ALA A 1 83 ? 29.881 5.360 -27.862 1.00 66.62 83 ALA A O 1
ATOM 639 N N . ASP A 1 84 ? 30.575 7.471 -27.552 1.00 65.81 84 ASP A N 1
ATOM 640 C CA . ASP A 1 84 ? 30.770 7.364 -26.100 1.00 65.81 84 ASP A CA 1
ATOM 641 C C . ASP A 1 84 ? 29.440 7.205 -25.340 1.00 65.81 84 ASP A C 1
ATOM 643 O O . ASP A 1 84 ? 29.355 6.458 -24.366 1.00 65.81 84 ASP A O 1
ATOM 647 N N . GLU A 1 85 ? 28.379 7.865 -25.801 1.00 69.31 85 GLU A N 1
ATOM 648 C CA . GLU A 1 85 ? 27.054 7.788 -25.187 1.00 69.31 85 GLU A CA 1
ATOM 649 C C . GLU A 1 85 ? 26.359 6.463 -25.511 1.00 69.31 85 GLU A C 1
ATOM 651 O O . GLU A 1 85 ? 25.771 5.839 -24.623 1.00 69.31 85 GLU A O 1
ATOM 656 N N . PHE A 1 86 ? 26.497 5.975 -26.744 1.00 67.56 86 PHE A N 1
ATOM 657 C CA . PHE A 1 86 ? 25.950 4.680 -27.152 1.00 67.56 86 PHE A CA 1
ATOM 658 C C . PHE A 1 86 ? 26.622 3.514 -26.425 1.00 67.56 86 PHE A C 1
ATOM 660 O O . PHE A 1 86 ? 25.939 2.644 -25.888 1.00 67.56 86 PHE A O 1
ATOM 667 N N . ALA A 1 87 ? 27.954 3.526 -26.313 1.00 72.62 87 ALA A N 1
ATOM 668 C CA . ALA A 1 87 ? 28.665 2.498 -25.561 1.00 72.62 87 ALA A CA 1
ATOM 669 C C . ALA A 1 87 ? 28.285 2.532 -24.071 1.00 72.62 87 ALA A C 1
ATOM 671 O O . ALA A 1 87 ? 28.004 1.496 -23.474 1.00 72.62 87 ALA A O 1
ATOM 672 N N . LYS A 1 88 ? 28.213 3.717 -23.453 1.00 75.50 88 LYS A N 1
ATOM 673 C CA . LYS A 1 88 ? 27.830 3.830 -22.038 1.00 75.50 88 LYS A CA 1
ATOM 674 C C . LYS A 1 88 ? 26.393 3.386 -21.787 1.00 75.50 88 LYS A C 1
ATOM 676 O O . LYS A 1 88 ? 26.176 2.618 -20.859 1.00 75.50 88 LYS A O 1
ATOM 681 N N . SER A 1 89 ? 25.435 3.828 -22.598 1.00 70.44 89 SER A N 1
ATOM 682 C CA . SER A 1 89 ? 24.014 3.489 -22.424 1.00 70.44 89 SER A CA 1
ATOM 683 C C . SER A 1 89 ? 23.726 1.997 -22.609 1.00 70.44 89 SER A C 1
ATOM 685 O O . SER A 1 89 ? 22.872 1.462 -21.908 1.00 70.44 89 SER A O 1
ATOM 687 N N . ALA A 1 90 ? 24.482 1.315 -23.472 1.00 71.56 90 ALA A N 1
ATOM 688 C CA . ALA A 1 90 ? 24.345 -0.117 -23.707 1.00 71.56 90 ALA A CA 1
ATOM 689 C C . ALA A 1 90 ? 24.745 -0.982 -22.499 1.00 71.56 90 ALA A C 1
ATOM 691 O O . ALA A 1 90 ? 24.033 -1.916 -22.136 1.00 71.56 90 ALA A O 1
ATOM 692 N N . PHE A 1 91 ? 25.878 -0.680 -21.853 1.00 69.06 91 PHE A N 1
ATOM 693 C CA . PHE A 1 91 ? 26.388 -1.487 -20.728 1.00 69.06 91 PHE A CA 1
ATOM 694 C C . PHE A 1 91 ? 26.007 -0.953 -19.351 1.00 69.06 91 PHE A C 1
ATOM 696 O O . PHE A 1 91 ? 25.981 -1.706 -18.371 1.00 69.06 91 PHE A O 1
ATOM 703 N N . PHE A 1 92 ? 25.742 0.347 -19.281 1.00 72.56 92 PHE A N 1
ATOM 704 C CA . PHE A 1 92 ? 25.341 1.075 -18.090 1.00 72.56 92 PHE A CA 1
ATOM 705 C C . PHE A 1 92 ? 24.053 1.835 -18.414 1.00 72.56 92 PHE A C 1
ATOM 707 O O . PHE A 1 92 ? 24.086 3.063 -18.559 1.00 72.56 92 PHE A O 1
ATOM 714 N N . PRO A 1 93 ? 22.913 1.129 -18.550 1.00 62.81 93 PRO A N 1
ATOM 715 C CA . PRO A 1 93 ? 21.637 1.800 -18.727 1.00 62.81 93 PRO A CA 1
ATOM 716 C C . PRO A 1 93 ? 21.466 2.779 -17.565 1.00 62.81 93 PRO A C 1
ATOM 718 O O . PRO A 1 93 ? 21.467 2.384 -16.394 1.00 62.81 93 PRO A O 1
ATOM 721 N N . LYS A 1 94 ? 21.382 4.080 -17.874 1.00 57.97 94 LYS A N 1
ATOM 722 C CA . LYS A 1 94 ? 21.002 5.081 -16.876 1.00 57.97 94 LYS A CA 1
ATOM 723 C C . LYS A 1 94 ? 19.648 4.627 -16.344 1.00 57.97 94 LYS A C 1
ATOM 725 O O . LYS A 1 94 ? 18.683 4.605 -17.105 1.00 57.97 94 LYS A O 1
ATOM 730 N N . LYS A 1 95 ? 19.573 4.256 -15.060 1.00 53.59 95 LYS A N 1
ATOM 731 C CA . LYS A 1 95 ? 18.284 4.150 -14.369 1.00 53.59 95 LYS A CA 1
ATOM 732 C C . LYS A 1 95 ? 17.572 5.469 -14.633 1.00 53.59 95 LYS A C 1
ATOM 734 O O . LYS A 1 95 ? 18.098 6.519 -14.256 1.00 53.59 95 LYS A O 1
ATOM 739 N N . GLN A 1 96 ? 16.462 5.414 -15.361 1.00 45.62 96 GLN A N 1
ATOM 740 C CA . GLN A 1 96 ? 15.628 6.582 -15.586 1.00 45.62 96 GLN A CA 1
ATOM 741 C C . GLN A 1 96 ? 15.316 7.141 -14.198 1.00 45.62 96 GLN A C 1
ATOM 743 O O . GLN A 1 96 ? 14.788 6.427 -13.346 1.00 45.62 96 GLN A O 1
ATOM 748 N N . LYS A 1 97 ? 15.753 8.374 -13.928 1.00 43.19 97 LYS A N 1
ATOM 749 C CA . LYS A 1 97 ? 15.202 9.107 -12.795 1.00 43.19 97 LYS A CA 1
ATOM 750 C C . LYS A 1 97 ? 13.745 9.355 -13.180 1.00 43.19 97 LYS A C 1
ATOM 752 O O . LYS A 1 97 ? 13.552 9.985 -14.219 1.00 43.19 97 LYS A O 1
ATOM 757 N N . PRO A 1 98 ? 12.753 8.841 -12.435 1.00 41.22 98 PRO A N 1
ATOM 758 C CA . PRO A 1 98 ? 11.396 9.322 -12.617 1.00 41.22 98 PRO A CA 1
ATOM 759 C C . PRO A 1 98 ? 11.413 10.837 -12.397 1.00 41.22 98 PRO A C 1
ATOM 761 O O . PRO A 1 98 ? 12.142 11.329 -11.526 1.00 41.22 98 PRO A O 1
ATOM 764 N N . ASP A 1 99 ? 10.694 11.551 -13.258 1.00 44.09 99 ASP A N 1
ATOM 765 C CA . ASP A 1 99 ? 10.632 13.006 -13.266 1.00 44.09 99 ASP A CA 1
ATOM 766 C C . ASP A 1 99 ? 10.366 13.568 -11.863 1.00 44.09 99 ASP A C 1
ATOM 768 O O . ASP A 1 99 ? 9.606 13.030 -11.058 1.00 44.09 99 ASP A O 1
ATOM 772 N N . SER A 1 100 ? 11.082 14.644 -11.574 1.00 49.50 100 SER A N 1
ATOM 773 C CA . SER A 1 100 ? 11.310 15.234 -10.265 1.00 49.50 100 SER A CA 1
ATOM 774 C C . SER A 1 100 ? 10.054 15.480 -9.419 1.00 49.50 100 SER A C 1
ATOM 776 O O . SER A 1 100 ? 9.209 16.300 -9.769 1.00 49.50 100 SER A O 1
ATOM 778 N N . LEU A 1 101 ? 10.054 14.916 -8.208 1.00 47.03 101 LEU A N 1
ATOM 779 C CA . LEU A 1 101 ? 9.578 15.580 -6.992 1.00 47.03 101 LEU A CA 1
ATOM 780 C C . LEU A 1 101 ? 10.630 15.351 -5.899 1.00 47.03 101 LEU A C 1
ATOM 782 O O . LEU A 1 101 ? 10.853 14.227 -5.449 1.00 47.03 101 LEU A O 1
ATOM 786 N N . ASP A 1 102 ? 11.325 16.423 -5.520 1.00 50.19 102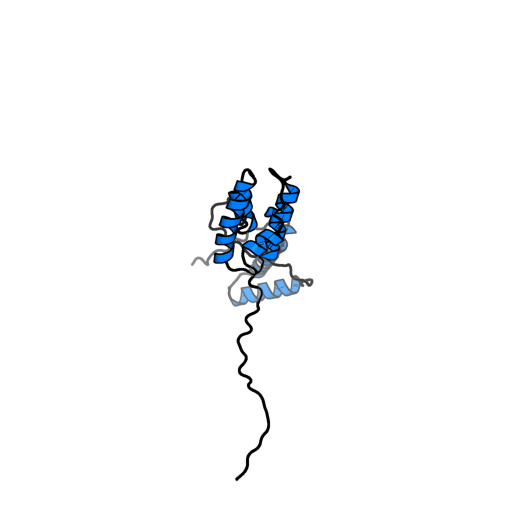 ASP A N 1
ATOM 787 C CA . ASP A 1 102 ? 12.334 16.406 -4.466 1.00 50.19 102 ASP A CA 1
ATOM 788 C C . ASP A 1 102 ? 11.698 16.046 -3.118 1.00 50.19 102 ASP A C 1
ATOM 790 O O . ASP A 1 102 ? 10.875 16.774 -2.566 1.00 50.19 102 ASP A O 1
ATOM 794 N N . GLY A 1 103 ? 12.110 14.895 -2.593 1.00 52.25 103 GLY A N 1
ATOM 795 C CA . GLY A 1 103 ? 11.654 14.344 -1.326 1.00 52.25 103 GLY A CA 1
ATOM 796 C C . GLY A 1 103 ? 12.064 12.886 -1.224 1.00 52.25 103 GLY A C 1
ATOM 797 O O . GLY A 1 103 ? 11.209 12.023 -1.330 1.00 52.25 103 GLY A O 1
ATOM 798 N N . ASN A 1 104 ? 13.375 12.628 -1.106 1.00 50.84 104 ASN A N 1
ATOM 799 C CA . ASN A 1 104 ? 13.995 11.327 -0.811 1.00 50.84 104 ASN A CA 1
ATOM 800 C C . ASN A 1 104 ? 13.125 10.118 -1.221 1.00 50.84 104 ASN A C 1
ATOM 802 O O . ASN A 1 104 ? 12.635 9.384 -0.363 1.00 50.84 104 ASN A O 1
ATOM 806 N N . SER A 1 105 ? 12.854 9.977 -2.525 1.00 54.28 105 SER A N 1
ATOM 807 C CA . SER A 1 105 ? 11.884 9.011 -3.036 1.00 54.28 105 SER A CA 1
ATOM 808 C C . SER A 1 105 ? 12.377 7.601 -2.730 1.00 54.28 105 SER A C 1
ATOM 810 O O . SER A 1 105 ? 13.259 7.071 -3.413 1.00 54.28 105 SER A O 1
ATOM 812 N N . VAL A 1 106 ? 11.828 6.999 -1.679 1.00 66.94 106 VAL A N 1
ATOM 813 C CA . VAL A 1 106 ? 11.928 5.562 -1.464 1.00 66.94 106 VAL A CA 1
ATOM 814 C C . VAL A 1 106 ? 11.191 4.935 -2.639 1.00 66.94 106 VAL A C 1
ATOM 816 O O . VAL A 1 106 ? 9.974 5.053 -2.749 1.00 66.94 106 VAL A O 1
ATOM 819 N N . ALA A 1 107 ? 11.940 4.347 -3.569 1.00 65.94 107 ALA A N 1
ATOM 820 C CA . ALA A 1 107 ? 11.350 3.545 -4.624 1.00 65.94 107 ALA A CA 1
ATOM 821 C C . ALA A 1 107 ? 10.758 2.301 -3.955 1.00 65.94 107 ALA A C 1
ATOM 823 O O . ALA A 1 107 ? 11.497 1.400 -3.553 1.00 65.94 107 ALA A O 1
ATOM 824 N N . PHE A 1 108 ? 9.441 2.292 -3.768 1.00 74.38 108 PHE A N 1
ATOM 825 C CA . PHE A 1 108 ? 8.734 1.085 -3.374 1.00 74.38 108 PHE A CA 1
ATOM 826 C C . PHE A 1 108 ? 8.824 0.086 -4.527 1.00 74.38 108 PHE A C 1
ATOM 828 O O . PHE A 1 108 ? 8.747 0.469 -5.696 1.00 74.38 108 PHE A O 1
ATOM 835 N N . ALA A 1 109 ? 9.063 -1.183 -4.198 1.00 77.75 109 ALA A N 1
ATOM 836 C CA . ALA A 1 109 ? 8.954 -2.240 -5.189 1.00 77.75 109 ALA A CA 1
ATOM 837 C C . ALA A 1 109 ? 7.501 -2.301 -5.667 1.00 77.75 109 ALA A C 1
ATOM 839 O O . ALA A 1 109 ? 6.589 -2.193 -4.845 1.00 77.75 109 ALA A O 1
ATOM 840 N N . ASP A 1 110 ? 7.308 -2.468 -6.972 1.00 74.00 110 ASP A N 1
ATOM 841 C CA . ASP A 1 110 ? 5.992 -2.767 -7.526 1.00 74.00 110 ASP A CA 1
ATOM 842 C C . ASP A 1 110 ? 5.558 -4.119 -6.942 1.00 74.00 110 ASP A C 1
ATOM 844 O O . ASP A 1 110 ? 6.269 -5.117 -7.093 1.00 74.00 110 ASP A O 1
ATOM 848 N N . LEU A 1 111 ? 4.481 -4.126 -6.154 1.00 79.12 111 LEU A N 1
ATOM 849 C CA . LEU A 1 111 ? 3.977 -5.338 -5.516 1.00 79.12 111 LEU A CA 1
ATOM 850 C C . LEU A 1 111 ? 2.975 -5.994 -6.457 1.00 79.12 111 LEU A C 1
ATOM 852 O O . LEU A 1 111 ? 1.963 -5.386 -6.804 1.00 79.12 111 LEU A O 1
ATOM 856 N N . ASP A 1 112 ? 3.239 -7.246 -6.826 1.00 82.06 112 ASP A N 1
ATOM 857 C CA . ASP A 1 112 ? 2.265 -8.041 -7.564 1.00 82.06 112 ASP A CA 1
ATOM 858 C C . ASP A 1 112 ? 0.967 -8.171 -6.741 1.00 82.06 112 ASP A C 1
ATOM 860 O O . ASP A 1 112 ? 1.025 -8.411 -5.525 1.00 82.06 112 ASP A O 1
ATOM 864 N N . PRO A 1 113 ? -0.215 -8.019 -7.368 1.00 82.38 113 PRO A N 1
ATOM 865 C CA . PRO A 1 113 ? -1.484 -8.164 -6.673 1.00 82.38 113 PRO A CA 1
ATOM 866 C C . PRO A 1 113 ? -1.653 -9.592 -6.148 1.00 82.38 113 PRO A C 1
ATOM 868 O O . PRO A 1 113 ? -1.172 -10.561 -6.741 1.00 82.38 113 PRO A O 1
ATOM 871 N N . TRP A 1 114 ? -2.380 -9.728 -5.038 1.00 87.06 114 TRP A N 1
ATOM 872 C CA . TRP A 1 114 ? -2.687 -11.041 -4.476 1.00 87.06 114 TRP A CA 1
ATOM 873 C C . TRP A 1 114 ? -3.432 -11.906 -5.515 1.00 87.06 114 TRP A C 1
ATOM 875 O O . TRP A 1 114 ? -4.378 -11.412 -6.134 1.00 87.06 114 TRP A O 1
ATOM 885 N N . PRO A 1 115 ? -3.025 -13.173 -5.734 1.00 87.19 115 PRO A N 1
ATOM 886 C CA . PRO A 1 115 ? -3.522 -13.974 -6.856 1.00 87.19 115 PRO A CA 1
ATOM 887 C C . PRO A 1 115 ? -4.984 -14.406 -6.691 1.00 87.19 115 PRO A C 1
ATOM 889 O O . PRO A 1 115 ? -5.707 -14.532 -7.679 1.00 87.19 115 PRO A O 1
ATOM 892 N N . ASP A 1 116 ? -5.421 -14.627 -5.451 1.00 91.81 116 ASP A N 1
ATOM 893 C CA . ASP A 1 116 ? -6.765 -15.103 -5.136 1.00 91.81 116 ASP A CA 1
ATOM 894 C C . ASP A 1 116 ? -7.702 -13.963 -4.724 1.00 91.81 116 ASP A C 1
ATOM 896 O O . ASP A 1 116 ? -7.291 -12.902 -4.251 1.00 91.81 116 ASP A O 1
ATOM 900 N N . ARG A 1 117 ? -9.012 -14.184 -4.848 1.00 89.94 117 ARG A N 1
ATOM 901 C CA . ARG A 1 117 ? -9.991 -13.228 -4.327 1.00 89.94 117 ARG A CA 1
ATOM 902 C C . ARG A 1 117 ? -9.924 -13.207 -2.800 1.00 89.94 117 ARG A C 1
ATOM 904 O O . ARG A 1 117 ? -10.159 -14.224 -2.154 1.00 89.94 117 ARG A O 1
ATOM 911 N N . VAL A 1 118 ? -9.685 -12.029 -2.238 1.00 91.75 118 VAL A N 1
ATOM 912 C CA . VAL A 1 118 ? -9.696 -11.807 -0.789 1.00 91.75 118 VAL A CA 1
ATOM 913 C C . VAL A 1 118 ? -11.133 -11.601 -0.297 1.00 91.75 118 VAL A C 1
ATOM 915 O O . VAL A 1 118 ? -11.910 -10.869 -0.918 1.00 91.75 118 VAL A O 1
ATOM 918 N N . ASP A 1 119 ? -11.496 -12.238 0.818 1.00 93.88 119 ASP A N 1
ATOM 919 C CA . ASP A 1 119 ? -12.747 -11.960 1.529 1.00 93.88 119 ASP A CA 1
ATOM 920 C C . ASP A 1 119 ? -12.598 -10.685 2.369 1.00 93.88 119 ASP A C 1
ATOM 922 O O . ASP A 1 119 ? -12.028 -10.690 3.461 1.00 93.88 119 ASP A O 1
ATOM 926 N N . GLY A 1 120 ? -13.113 -9.575 1.839 1.00 92.12 120 GLY A N 1
ATOM 927 C CA . GLY A 1 120 ? -13.037 -8.274 2.499 1.00 92.12 120 GLY A CA 1
ATOM 928 C C . GLY A 1 120 ? -13.813 -8.193 3.816 1.00 92.12 120 GLY A C 1
ATOM 929 O O . GLY A 1 120 ? -13.452 -7.375 4.657 1.00 92.12 120 GLY A O 1
ATOM 930 N N . CYS A 1 121 ? -14.844 -9.021 4.021 1.00 94.44 121 CYS A N 1
ATOM 931 C CA . CYS A 1 121 ? -15.611 -9.017 5.267 1.00 94.44 121 CYS A CA 1
ATOM 932 C C . CYS A 1 121 ? -14.790 -9.629 6.405 1.00 94.44 121 CYS A C 1
ATOM 934 O O . CYS A 1 121 ? -14.578 -8.959 7.413 1.00 94.44 121 CYS A O 1
ATOM 936 N N . SER A 1 122 ? -14.260 -10.843 6.206 1.00 95.81 122 SER A N 1
ATOM 937 C CA . SER A 1 122 ? -13.377 -11.488 7.194 1.00 95.81 122 SER A CA 1
ATOM 938 C C . SER A 1 122 ? -12.149 -10.628 7.477 1.00 95.81 122 SER A C 1
ATOM 940 O O . SER A 1 122 ? -11.808 -10.389 8.632 1.00 95.81 122 SER A O 1
ATOM 942 N N . LEU A 1 123 ? -11.526 -10.084 6.426 1.00 95.31 123 LEU A N 1
ATOM 943 C CA . LEU A 1 123 ? -10.346 -9.239 6.574 1.00 95.31 123 LEU A CA 1
ATOM 944 C C . LEU A 1 123 ? -10.638 -7.963 7.378 1.00 95.31 123 LEU A C 1
ATOM 946 O O . LEU A 1 123 ? -9.828 -7.571 8.216 1.00 95.31 123 LEU A O 1
ATOM 950 N N . LEU A 1 124 ? -11.783 -7.309 7.148 1.00 96.50 124 LEU A N 1
ATOM 951 C CA . LEU A 1 124 ? -12.173 -6.135 7.928 1.00 96.50 124 LEU A CA 1
ATOM 952 C C . LEU A 1 124 ? -12.367 -6.492 9.406 1.00 96.50 124 LEU A C 1
ATOM 954 O O . LEU A 1 124 ? -11.841 -5.790 10.269 1.00 96.50 124 LEU A O 1
ATOM 958 N N . ASP A 1 125 ? -13.073 -7.587 9.690 1.00 96.31 125 ASP A N 1
ATOM 959 C CA . ASP A 1 125 ? -13.321 -8.051 11.057 1.00 96.31 125 ASP A CA 1
ATOM 960 C C . ASP A 1 125 ? -12.008 -8.379 11.787 1.00 96.31 125 ASP A C 1
ATOM 962 O O . ASP A 1 125 ? -11.833 -8.012 12.954 1.00 96.31 125 ASP A O 1
ATOM 966 N N . GLU A 1 126 ? -11.055 -9.006 11.096 1.00 97.06 126 GLU A N 1
ATOM 967 C CA . GLU A 1 126 ? -9.713 -9.298 11.608 1.00 97.06 126 GLU A CA 1
ATOM 968 C C . GLU A 1 126 ? -8.927 -8.016 11.908 1.00 97.06 126 GLU A C 1
ATOM 970 O O . GLU A 1 126 ? -8.415 -7.855 13.018 1.00 97.06 126 GLU A O 1
ATOM 975 N N . ILE A 1 127 ? -8.881 -7.065 10.968 1.00 96.38 127 ILE A N 1
ATOM 976 C CA . ILE A 1 127 ? -8.194 -5.777 11.156 1.00 96.38 127 ILE A CA 1
ATOM 977 C C . ILE A 1 127 ? -8.806 -5.010 12.332 1.00 96.38 127 ILE A C 1
ATOM 979 O O . ILE A 1 127 ? -8.088 -4.517 13.203 1.00 96.38 127 ILE A O 1
ATOM 983 N N . SER A 1 128 ? -10.133 -4.911 12.391 1.00 95.56 128 SER A N 1
ATOM 984 C CA . SER A 1 128 ? -10.823 -4.194 13.461 1.00 95.56 128 SER A CA 1
ATOM 985 C C . SER A 1 128 ? -10.642 -4.866 14.820 1.00 95.56 128 SER A C 1
ATOM 987 O O . SER A 1 128 ? -10.531 -4.166 15.828 1.00 95.56 128 SER A O 1
ATOM 989 N N . SER A 1 129 ? -10.580 -6.198 14.867 1.00 95.44 129 SER A N 1
ATOM 990 C CA . SER A 1 129 ? -10.272 -6.945 16.092 1.00 95.44 129 SER A CA 1
ATOM 991 C C . SER A 1 129 ? -8.837 -6.698 16.552 1.00 95.44 129 SER A C 1
ATOM 993 O O . SER A 1 129 ? -8.620 -6.397 17.724 1.00 95.44 129 SER A O 1
ATOM 995 N N . LEU A 1 130 ? -7.879 -6.719 15.622 1.00 96.50 130 LEU A N 1
ATOM 996 C CA . LEU A 1 130 ? -6.473 -6.438 15.898 1.00 96.50 130 LEU A CA 1
ATOM 997 C C . LEU A 1 130 ? -6.278 -5.019 16.444 1.00 96.50 130 LEU A C 1
ATOM 999 O O . LEU A 1 130 ? -5.583 -4.816 17.433 1.00 96.50 130 LEU A O 1
ATOM 1003 N N . ILE A 1 131 ? -6.931 -4.018 15.850 1.00 95.00 131 ILE A N 1
ATOM 1004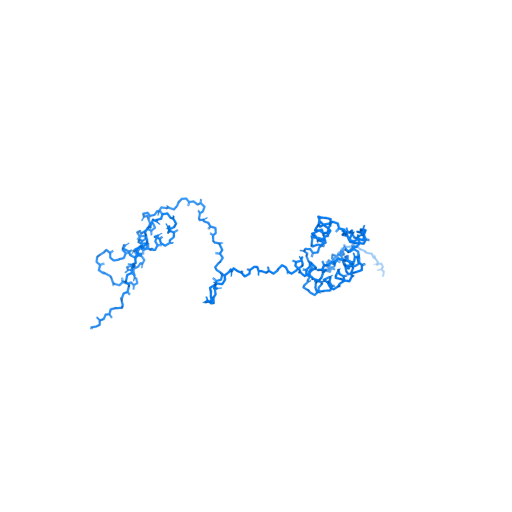 C CA . ILE A 1 131 ? -6.845 -2.630 16.326 1.00 95.00 131 ILE A CA 1
ATOM 1005 C C . ILE A 1 131 ? -7.355 -2.512 17.770 1.00 95.00 131 ILE A C 1
ATOM 1007 O O . ILE A 1 131 ? -6.720 -1.845 18.588 1.00 95.00 131 ILE A O 1
ATOM 1011 N N . LYS A 1 132 ? -8.474 -3.175 18.096 1.00 94.44 132 LYS A N 1
ATOM 1012 C CA . LYS A 1 132 ? -9.076 -3.167 19.444 1.00 94.44 132 LYS A CA 1
ATOM 1013 C C . LYS A 1 132 ? -8.182 -3.832 20.498 1.00 94.44 132 LYS A C 1
ATOM 1015 O O . LYS A 1 132 ? -8.336 -3.531 21.678 1.00 94.44 132 LYS A O 1
ATOM 1020 N N . GLU A 1 133 ? -7.256 -4.703 20.096 1.00 94.94 133 GLU A N 1
ATOM 1021 C CA . GLU A 1 133 ? -6.294 -5.338 21.004 1.00 94.94 133 GLU A CA 1
ATOM 1022 C C . GLU A 1 133 ? -5.240 -4.345 21.517 1.00 94.94 133 GLU A C 1
ATOM 1024 O O . GLU A 1 133 ? -4.844 -4.401 22.681 1.00 94.94 133 GLU A O 1
ATOM 1029 N N . PHE A 1 134 ? -4.822 -3.395 20.674 1.00 92.50 134 PHE A N 1
ATOM 1030 C CA . PHE A 1 134 ? -3.757 -2.441 21.004 1.00 92.50 134 PHE A CA 1
ATOM 1031 C C . PHE A 1 134 ? -4.260 -1.039 21.361 1.00 92.50 134 PHE A C 1
ATOM 1033 O O . PHE A 1 134 ? -3.536 -0.278 22.006 1.00 92.50 134 PHE A O 1
ATOM 1040 N N . ILE A 1 135 ? -5.472 -0.667 20.937 1.00 90.94 135 ILE A N 1
ATOM 1041 C CA . ILE A 1 135 ? -5.995 0.697 21.057 1.00 90.94 135 ILE A CA 1
ATOM 1042 C C . ILE A 1 135 ? -7.387 0.678 21.690 1.00 90.94 135 ILE A C 1
ATOM 1044 O O . ILE A 1 135 ? -8.311 0.034 21.197 1.00 90.94 135 ILE A O 1
ATOM 1048 N N . VAL A 1 136 ? -7.558 1.452 22.766 1.00 89.62 136 VAL A N 1
ATOM 1049 C CA . VAL A 1 136 ? -8.874 1.696 23.369 1.00 89.62 136 VAL A CA 1
ATOM 1050 C C . VAL A 1 136 ? -9.609 2.738 22.534 1.00 89.62 136 VAL A C 1
ATOM 1052 O O . VAL A 1 136 ? -9.165 3.880 22.432 1.00 89.62 136 VAL A O 1
ATOM 1055 N N . LEU A 1 137 ? -10.734 2.333 21.951 1.00 89.75 137 LEU A N 1
ATOM 1056 C CA . LEU A 1 137 ? -11.520 3.138 21.023 1.00 89.75 137 LEU A CA 1
ATOM 1057 C C . LEU A 1 137 ? -13.005 3.145 21.406 1.00 89.75 137 LEU A C 1
ATOM 1059 O O . LEU A 1 137 ? -13.525 2.208 22.017 1.00 89.75 137 LEU A O 1
ATOM 1063 N N . SER A 1 138 ? -13.695 4.209 21.013 1.00 88.00 138 SER A N 1
ATOM 1064 C CA . SER A 1 138 ? -15.148 4.336 21.055 1.00 88.00 138 SER A CA 1
ATOM 1065 C C . SER A 1 138 ? -15.809 3.417 20.023 1.00 88.00 138 SER A C 1
ATOM 1067 O O . SER A 1 138 ? -15.186 2.895 19.093 1.00 88.00 138 SER A O 1
ATOM 1069 N N . LYS A 1 139 ? -17.122 3.214 20.170 1.00 88.62 139 LYS A N 1
ATOM 1070 C CA . LYS A 1 139 ? -17.895 2.340 19.281 1.00 88.62 139 LYS A CA 1
ATOM 1071 C C . LYS A 1 139 ? -17.764 2.780 17.814 1.00 88.62 139 LYS A C 1
ATOM 1073 O O . LYS A 1 139 ? -18.110 3.907 17.479 1.00 88.62 139 LYS A O 1
ATOM 1078 N N . GLY A 1 140 ? -17.336 1.859 16.949 1.00 89.75 140 GLY A N 1
ATOM 1079 C CA . GLY A 1 140 ? -17.252 2.048 15.495 1.00 89.75 140 GLY A CA 1
ATOM 1080 C C . GLY A 1 140 ? -15.963 2.702 14.983 1.00 89.75 140 GLY A C 1
ATOM 1081 O O . GLY A 1 140 ? -15.737 2.707 13.777 1.00 89.75 140 GLY A O 1
ATOM 1082 N N . GLU A 1 141 ? -15.083 3.208 15.853 1.00 94.25 141 GLU A N 1
ATOM 1083 C CA . GLU A 1 141 ? -13.831 3.848 15.410 1.00 94.25 141 GLU A CA 1
ATOM 1084 C C . GLU A 1 141 ? -12.852 2.836 14.801 1.00 94.25 141 GLU A C 1
ATOM 1086 O O . GLU A 1 141 ? -12.258 3.095 13.759 1.00 94.25 141 GLU A O 1
ATOM 1091 N N . ALA A 1 142 ? -12.726 1.651 15.400 1.00 94.62 142 ALA A N 1
ATOM 1092 C CA . ALA A 1 142 ? -11.890 0.575 14.865 1.00 94.62 142 ALA A CA 1
ATOM 1093 C C . ALA A 1 142 ? -12.369 0.079 13.491 1.00 94.62 142 ALA A C 1
ATOM 1095 O O . ALA A 1 1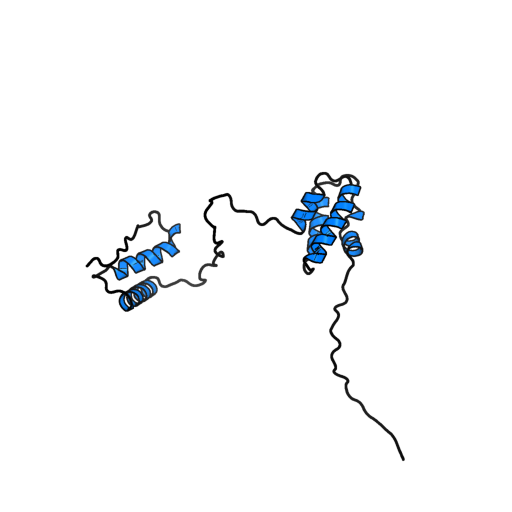42 ? -11.560 -0.303 12.647 1.00 94.62 142 ALA A O 1
ATOM 1096 N N . ASP A 1 143 ? -13.682 0.098 13.265 1.00 94.94 143 ASP A N 1
ATOM 1097 C CA . ASP A 1 143 ? -14.285 -0.328 12.005 1.00 94.94 143 ASP A CA 1
ATOM 1098 C C . ASP A 1 143 ? -14.046 0.752 10.932 1.00 94.94 143 ASP A C 1
ATOM 1100 O O . ASP A 1 143 ? -13.677 0.441 9.802 1.00 94.94 143 ASP A O 1
ATOM 1104 N N . ALA A 1 144 ? -14.126 2.038 11.303 1.00 94.69 144 ALA A N 1
ATOM 1105 C CA . ALA A 1 144 ? -13.760 3.154 10.427 1.00 94.69 144 ALA A CA 1
ATOM 1106 C C . ALA A 1 144 ? -12.271 3.138 10.034 1.00 94.69 144 ALA A C 1
ATOM 1108 O O . ALA A 1 144 ? -11.942 3.373 8.871 1.00 94.69 144 ALA A O 1
ATOM 1109 N N . ILE A 1 145 ? -11.371 2.832 10.976 1.00 94.88 145 ILE A N 1
ATOM 1110 C CA . ILE A 1 145 ? -9.937 2.675 10.688 1.00 94.88 145 ILE A CA 1
ATOM 1111 C C . ILE A 1 145 ? -9.713 1.475 9.762 1.00 94.88 145 ILE A C 1
ATOM 1113 O O . ILE A 1 145 ? -9.003 1.611 8.769 1.00 94.88 145 ILE A O 1
ATOM 1117 N N . GLY A 1 146 ? -10.340 0.328 10.039 1.00 95.25 146 GLY A N 1
ATOM 1118 C CA . GLY A 1 146 ? -10.230 -0.860 9.190 1.00 95.25 146 GLY A CA 1
ATOM 1119 C C . GLY A 1 146 ? -10.699 -0.606 7.754 1.00 95.25 146 GLY A C 1
ATOM 1120 O O . GLY A 1 146 ? -9.994 -0.935 6.801 1.00 95.25 146 GLY A O 1
ATOM 1121 N N . LEU A 1 147 ? -11.835 0.076 7.587 1.00 94.69 147 LEU A N 1
ATOM 1122 C CA . LEU A 1 147 ? -12.333 0.495 6.275 1.00 94.69 147 LEU A CA 1
ATOM 1123 C C . LEU A 1 147 ? -11.371 1.451 5.570 1.00 94.69 147 LEU A C 1
ATOM 1125 O O . LEU A 1 147 ? -11.169 1.331 4.365 1.00 94.69 147 LEU A O 1
ATOM 1129 N N . TRP A 1 148 ? -10.752 2.379 6.304 1.00 95.69 148 TRP A N 1
ATOM 1130 C CA . TRP A 1 148 ? -9.753 3.281 5.735 1.00 95.69 148 TRP A CA 1
ATOM 1131 C C . TRP A 1 148 ? -8.500 2.527 5.261 1.00 95.69 148 TRP A C 1
ATOM 1133 O O . TRP A 1 148 ? -7.976 2.819 4.188 1.00 95.69 148 TRP A O 1
ATOM 1143 N N . VAL A 1 149 ? -8.050 1.515 6.011 1.00 94.75 149 VAL A N 1
ATOM 1144 C CA . VAL A 1 149 ? -6.925 0.649 5.618 1.00 94.75 149 VAL A CA 1
ATOM 1145 C C . VAL A 1 149 ? -7.244 -0.120 4.333 1.00 94.75 149 VAL A C 1
ATOM 1147 O O . VAL A 1 149 ? -6.422 -0.146 3.419 1.00 94.75 149 VAL A O 1
ATOM 1150 N N . LEU A 1 150 ? -8.442 -0.699 4.222 1.00 93.44 150 LEU A N 1
ATOM 1151 C CA . LEU A 1 150 ? -8.884 -1.372 2.994 1.00 93.44 150 LEU A CA 1
ATOM 1152 C C . LEU A 1 150 ? -9.022 -0.400 1.819 1.00 93.44 150 LEU A C 1
ATOM 1154 O O . LEU A 1 150 ? -8.637 -0.721 0.693 1.00 93.44 150 LEU A O 1
ATOM 1158 N N . HIS A 1 151 ? -9.537 0.803 2.077 1.00 93.12 151 HIS A N 1
ATOM 1159 C CA . HIS A 1 151 ? -9.643 1.864 1.079 1.00 93.12 151 HIS A CA 1
ATOM 1160 C C . HIS A 1 151 ? -8.271 2.250 0.516 1.00 93.12 151 HIS A C 1
ATOM 1162 O O . HIS A 1 151 ? -8.148 2.435 -0.687 1.00 93.12 151 HIS A O 1
ATOM 1168 N N . ALA A 1 152 ? -7.220 2.307 1.339 1.00 92.12 152 ALA A N 1
ATOM 1169 C CA . ALA A 1 152 ? -5.869 2.612 0.861 1.00 92.12 152 ALA A CA 1
ATOM 1170 C C . ALA A 1 152 ? -5.350 1.582 -0.164 1.00 92.12 152 ALA A C 1
ATOM 1172 O O . ALA A 1 152 ? -4.680 1.962 -1.120 1.00 92.12 152 ALA A O 1
ATOM 1173 N N . TRP A 1 153 ? -5.708 0.303 -0.005 1.00 89.81 153 TRP A N 1
ATOM 1174 C CA . TRP A 1 153 ? -5.391 -0.764 -0.965 1.00 89.81 153 TRP A CA 1
ATOM 1175 C C . TRP A 1 153 ? -6.282 -0.768 -2.208 1.00 89.81 153 TRP A C 1
ATOM 1177 O O . TRP A 1 153 ? -5.909 -1.325 -3.235 1.00 89.81 153 TRP A O 1
ATOM 1187 N N . THR A 1 154 ? -7.466 -0.170 -2.119 1.00 89.38 154 THR A N 1
ATOM 1188 C CA . THR A 1 154 ? -8.472 -0.144 -3.192 1.00 89.38 154 THR A CA 1
ATOM 1189 C C . THR A 1 154 ? -8.705 1.267 -3.723 1.00 89.38 154 THR A C 1
ATOM 1191 O O . THR A 1 154 ? -9.746 1.550 -4.314 1.00 89.38 154 THR A O 1
ATOM 1194 N N . LEU A 1 155 ? -7.720 2.153 -3.543 1.00 91.31 155 LEU A N 1
ATOM 1195 C CA . LEU A 1 155 ? -7.842 3.577 -3.842 1.00 91.31 155 LEU A CA 1
ATOM 1196 C C . LEU A 1 155 ? -8.228 3.821 -5.305 1.00 91.31 155 LEU A C 1
ATOM 1198 O O . LEU A 1 155 ? -9.100 4.644 -5.569 1.00 91.31 155 LEU A O 1
ATOM 1202 N N . ASP A 1 156 ? -7.651 3.052 -6.230 1.00 89.00 156 ASP A N 1
ATOM 1203 C CA . ASP A 1 156 ? -7.920 3.153 -7.671 1.00 89.00 156 ASP A CA 1
ATOM 1204 C C . ASP A 1 156 ? -9.367 2.793 -8.050 1.00 89.00 156 ASP A C 1
ATOM 1206 O O . ASP A 1 156 ? -9.862 3.205 -9.098 1.00 89.00 156 ASP A O 1
ATOM 1210 N N . ALA A 1 157 ? -10.070 2.036 -7.202 1.00 90.38 157 ALA A N 1
ATOM 1211 C CA . ALA A 1 157 ? -11.474 1.682 -7.404 1.00 90.38 157 ALA A CA 1
ATOM 1212 C C . ALA A 1 157 ? -12.448 2.745 -6.856 1.00 90.38 157 ALA A C 1
ATOM 1214 O O . ALA A 1 157 ? -13.655 2.653 -7.093 1.00 90.38 157 ALA A O 1
ATOM 1215 N N . CYS A 1 158 ? -11.951 3.755 -6.135 1.00 88.62 158 CYS A N 1
ATOM 1216 C CA . CYS A 1 158 ? -12.755 4.761 -5.448 1.00 88.62 158 CYS A CA 1
ATOM 1217 C C . CYS A 1 158 ? -12.591 6.153 -6.076 1.00 88.62 158 CYS A C 1
ATOM 1219 O O . CYS A 1 158 ? -11.489 6.631 -6.314 1.00 88.62 158 CYS A O 1
ATOM 1221 N N . LEU A 1 159 ? -13.702 6.872 -6.268 1.00 94.38 159 LEU A N 1
ATOM 1222 C CA . LEU A 1 159 ? -13.680 8.246 -6.802 1.00 94.38 159 LEU A CA 1
ATOM 1223 C C . LEU A 1 159 ? -13.255 9.301 -5.771 1.00 94.38 159 LEU A C 1
ATOM 1225 O O . LEU A 1 159 ? -12.851 10.403 -6.131 1.00 94.38 159 LEU A O 1
ATOM 1229 N N . ILE A 1 160 ? -13.423 8.997 -4.484 1.00 92.50 160 ILE A N 1
ATOM 1230 C CA . ILE A 1 160 ? -13.197 9.921 -3.373 1.00 92.50 160 ILE A CA 1
ATOM 1231 C C . ILE A 1 160 ? -12.377 9.187 -2.322 1.00 92.50 160 ILE A C 1
ATOM 1233 O O . ILE A 1 160 ? -12.663 8.031 -2.015 1.00 92.50 160 ILE A O 1
ATOM 1237 N N . SER A 1 161 ? -11.388 9.873 -1.748 1.00 93.94 161 SER A N 1
ATOM 1238 C CA . SER A 1 161 ? -10.593 9.344 -0.643 1.00 93.94 161 SER A CA 1
ATOM 1239 C C . SER A 1 161 ? -10.983 10.015 0.678 1.00 93.94 161 SER A C 1
ATOM 1241 O O . SER A 1 161 ? -10.852 11.238 0.795 1.00 93.94 161 SER A O 1
ATOM 1243 N N . PRO A 1 162 ? -11.489 9.264 1.673 1.00 92.31 162 PRO A N 1
ATOM 1244 C CA . PRO A 1 162 ? -11.794 9.815 2.983 1.00 92.31 162 PRO A CA 1
ATOM 1245 C C . PRO A 1 162 ? -10.510 10.155 3.753 1.00 92.31 162 PRO A C 1
ATOM 1247 O O . PRO A 1 162 ? -9.536 9.400 3.758 1.00 92.31 162 PRO A O 1
ATOM 1250 N N . ILE A 1 163 ? -10.528 11.282 4.465 1.00 93.50 163 ILE A N 1
ATOM 1251 C CA . ILE A 1 163 ? -9.462 11.663 5.398 1.00 93.50 163 ILE A CA 1
ATOM 1252 C C . ILE A 1 163 ? -9.853 11.177 6.790 1.00 93.50 163 ILE A C 1
ATOM 1254 O O . ILE A 1 163 ? -10.854 11.630 7.347 1.00 93.50 163 ILE A O 1
ATOM 1258 N N . ILE A 1 164 ? -9.044 10.288 7.366 1.00 91.50 164 ILE A N 1
ATOM 1259 C CA . ILE A 1 164 ? -9.200 9.870 8.758 1.00 91.50 164 ILE A CA 1
ATOM 1260 C C . ILE A 1 164 ? -8.332 10.745 9.664 1.00 91.50 164 ILE A C 1
ATOM 1262 O O . ILE A 1 164 ? -7.146 10.957 9.413 1.00 91.50 164 ILE A O 1
ATOM 1266 N N . ARG A 1 165 ? -8.932 11.289 10.725 1.00 90.69 165 ARG A N 1
ATOM 1267 C CA . ARG A 1 165 ? -8.228 12.124 11.701 1.00 90.69 165 ARG A CA 1
ATOM 1268 C C . ARG A 1 165 ? -7.949 11.306 12.953 1.00 90.69 165 ARG A C 1
ATOM 1270 O O . ARG A 1 165 ? -8.848 11.083 13.754 1.00 90.69 165 ARG A O 1
ATOM 1277 N N . ILE A 1 166 ? -6.693 10.912 13.130 1.00 87.25 166 ILE A N 1
ATOM 1278 C CA . ILE A 1 166 ? -6.217 10.247 14.344 1.00 87.25 166 ILE A CA 1
ATOM 1279 C C . ILE A 1 166 ? -5.612 11.312 15.259 1.00 87.25 166 ILE A C 1
ATOM 1281 O O . ILE A 1 166 ? -4.713 12.050 14.857 1.00 87.25 166 ILE A O 1
ATOM 1285 N N . THR A 1 167 ? -6.118 11.416 16.485 1.00 85.56 167 THR A N 1
ATOM 1286 C CA . THR A 1 167 ? -5.616 12.355 17.496 1.00 85.56 167 THR A CA 1
ATOM 1287 C C . THR A 1 167 ? -5.136 11.608 18.724 1.00 85.56 167 THR A C 1
ATOM 1289 O O . THR A 1 167 ? -5.741 10.616 19.123 1.00 85.56 167 THR A O 1
ATOM 1292 N N . SER A 1 168 ? -4.079 12.109 19.361 1.00 79.88 168 SER A N 1
ATOM 1293 C CA . SER A 1 168 ? -3.652 11.595 20.659 1.00 79.88 168 SER A CA 1
ATOM 1294 C C . SER A 1 168 ? -4.723 11.861 21.724 1.00 79.88 168 SER A C 1
ATOM 1296 O O . SER A 1 168 ? -5.341 12.930 21.686 1.00 79.88 168 SER A O 1
ATOM 1298 N N . PRO A 1 169 ? -4.885 10.975 22.719 1.00 74.25 169 PRO A N 1
ATOM 1299 C CA . PRO A 1 169 ? -5.680 11.279 23.901 1.00 74.25 169 PRO A CA 1
ATOM 1300 C C . PRO A 1 169 ? -5.131 12.545 24.569 1.00 74.25 169 PRO A C 1
ATOM 1302 O O . PRO A 1 169 ? -3.968 12.584 24.972 1.00 74.25 169 PRO A O 1
ATOM 1305 N N . THR A 1 170 ? -5.937 13.601 24.657 1.00 70.12 170 THR A N 1
ATOM 1306 C CA . THR A 1 170 ? -5.601 14.790 25.450 1.00 70.12 170 THR A CA 1
ATOM 1307 C C . THR A 1 170 ? -6.152 14.603 26.857 1.00 70.12 170 THR A C 1
ATOM 1309 O O . THR A 1 170 ? -7.310 14.216 27.006 1.00 70.12 170 THR A O 1
ATOM 1312 N N . LYS A 1 171 ? -5.309 14.829 27.866 1.00 51.56 171 LYS A N 1
ATOM 1313 C CA . LYS A 1 171 ? -5.656 14.698 29.286 1.00 51.56 171 LYS A CA 1
ATOM 1314 C C . LYS A 1 171 ? -6.620 15.789 29.747 1.00 51.56 171 LYS A C 1
ATOM 1316 O O . LYS A 1 171 ? -6.459 16.933 29.269 1.00 51.56 171 LYS A O 1
#